Protein AF-A0A0L9TX45-F1 (afdb_monomer)

Radius of gyration: 18.07 Å; Cα contacts (8 Å, |Δi|>4): 76; chains: 1; bounding box: 41×18×49 Å

Mean predicted aligned error: 5.04 Å

Sequence (93 aa):
LWGWKHWISAAVFLWGWIHQYHCHKILGSLRHSTDAEEYVIPHGDWFEIVSSPHYLSEIVANLSFAAVETHKWYSQKFKDYPSNRFAIIPFLL

Solvent-accessible surface area (backbone atoms only — not comparable to full-atom values): 5443 Å² total; per-residue (Å²): 134,91,52,71,62,60,56,47,25,50,51,46,23,51,52,16,47,52,50,25,50,52,43,51,50,50,60,56,56,60,68,74,74,52,70,96,81,70,86,76,86,73,77,60,80,54,41,79,77,38,95,59,35,40,58,53,19,48,49,51,17,52,49,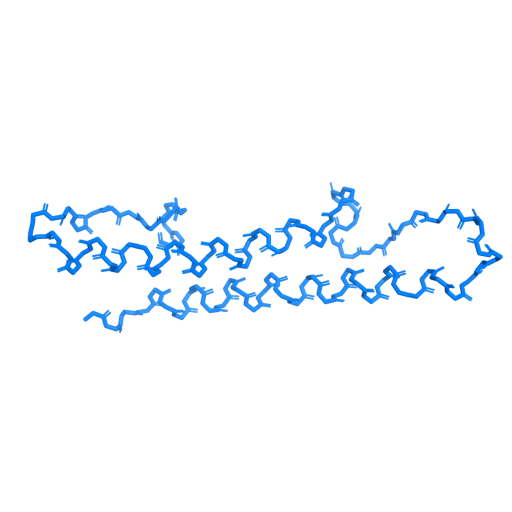36,48,52,26,50,54,50,44,50,48,47,59,71,73,36,95,82,53,71,85,88,63,60,40,72,48,76,99,73,65

pLDDT: mean 90.38, std 10.07, range [49.16, 98.19]

Structure (mmCIF, N/CA/C/O backbone):
data_AF-A0A0L9TX45-F1
#
_entry.id   AF-A0A0L9TX45-F1
#
loop_
_atom_site.group_PDB
_atom_site.id
_atom_site.type_symbol
_atom_site.label_atom_id
_atom_site.label_alt_id
_atom_site.label_comp_id
_atom_site.label_asym_id
_atom_site.label_entity_id
_atom_site.label_seq_id
_atom_site.pdbx_PDB_ins_code
_atom_site.Cartn_x
_atom_site.Cartn_y
_atom_site.Cartn_z
_atom_site.occupancy
_atom_site.B_iso_or_equiv
_atom_site.auth_seq_id
_atom_site.auth_comp_id
_atom_site.auth_asym_id
_atom_site.auth_atom_id
_atom_site.pdbx_PDB_model_num
ATOM 1 N N . LEU A 1 1 ? -6.329 -2.692 23.707 1.00 49.16 1 LEU A N 1
ATOM 2 C CA . LEU A 1 1 ? -6.607 -3.185 22.337 1.00 49.16 1 LEU A CA 1
ATOM 3 C C . LEU A 1 1 ? -5.321 -3.171 21.500 1.00 49.16 1 LEU A C 1
ATOM 5 O O . LEU A 1 1 ? -5.224 -2.433 20.534 1.00 49.16 1 LEU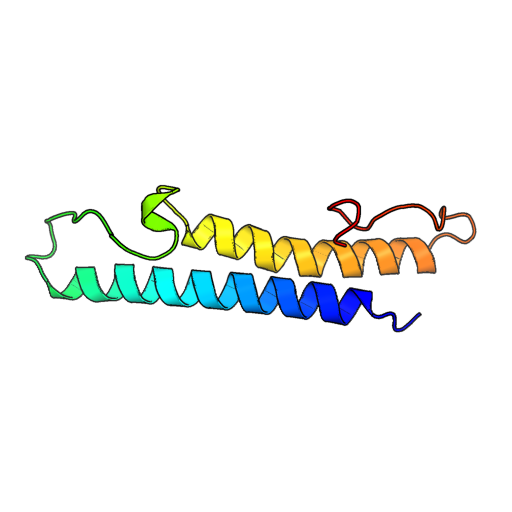 A O 1
ATOM 9 N N . TRP A 1 2 ? -4.318 -3.971 21.871 1.00 52.44 2 TRP A N 1
ATOM 10 C CA . TRP A 1 2 ? -3.213 -4.330 20.970 1.00 52.44 2 TRP A CA 1
ATOM 11 C C . TRP A 1 2 ? -3.682 -5.537 20.152 1.00 52.44 2 TRP A C 1
ATOM 13 O O . TRP A 1 2 ? -3.342 -6.678 20.441 1.00 52.44 2 TRP A O 1
ATOM 23 N N . GLY A 1 3 ? -4.634 -5.303 19.251 1.00 71.88 3 GLY A N 1
ATOM 24 C CA . GLY A 1 3 ? -5.248 -6.379 18.480 1.00 71.88 3 GLY A CA 1
ATOM 25 C C . GLY A 1 3 ? -4.352 -6.862 17.338 1.00 71.88 3 GLY A C 1
ATOM 26 O O . GLY A 1 3 ? -3.506 -6.126 16.838 1.00 71.88 3 GLY A O 1
ATOM 27 N N . TRP A 1 4 ? -4.643 -8.067 16.854 1.00 79.69 4 TRP A N 1
ATOM 28 C CA . TRP A 1 4 ? -4.223 -8.644 15.570 1.00 79.69 4 TRP A CA 1
ATOM 29 C C . TRP A 1 4 ? -4.265 -7.698 14.349 1.00 79.69 4 TRP A C 1
ATOM 31 O O . TRP A 1 4 ? -3.494 -7.886 13.415 1.00 79.69 4 TRP A O 1
ATOM 41 N N . LYS A 1 5 ? -5.083 -6.635 14.368 1.00 85.12 5 LYS A N 1
ATOM 42 C CA . LYS A 1 5 ? -5.187 -5.642 13.281 1.00 85.12 5 LYS A CA 1
ATOM 43 C C . LYS A 1 5 ? -3.868 -4.926 12.952 1.00 85.12 5 LYS A C 1
ATOM 45 O O . LYS A 1 5 ? -3.602 -4.676 11.782 1.00 85.12 5 LYS A O 1
ATOM 50 N N . HIS A 1 6 ? -3.023 -4.629 13.946 1.00 87.69 6 HIS A N 1
ATOM 51 C CA . HIS A 1 6 ? -1.711 -4.016 13.682 1.00 87.69 6 HIS A CA 1
ATOM 52 C C . HIS A 1 6 ? -0.783 -4.969 12.919 1.00 87.69 6 HIS A C 1
ATOM 54 O O . HIS A 1 6 ? -0.032 -4.522 12.060 1.00 87.69 6 HIS A O 1
ATOM 60 N N . TRP A 1 7 ? -0.883 -6.278 13.171 1.00 91.69 7 TRP A N 1
ATOM 61 C CA . TRP A 1 7 ? -0.129 -7.290 12.428 1.00 91.69 7 TRP A CA 1
ATOM 62 C C . TRP A 1 7 ? -0.632 -7.445 10.996 1.00 91.69 7 TRP A C 1
ATOM 64 O O . TRP A 1 7 ? 0.182 -7.566 10.087 1.00 91.69 7 TRP A O 1
ATOM 74 N N . ILE A 1 8 ? -1.949 -7.372 10.777 1.00 91.81 8 ILE A N 1
ATOM 75 C CA . ILE A 1 8 ? -2.517 -7.370 9.421 1.00 91.81 8 ILE A CA 1
ATOM 76 C C . ILE A 1 8 ? -2.054 -6.122 8.657 1.00 91.81 8 ILE A C 1
ATOM 78 O O . ILE A 1 8 ? -1.560 -6.235 7.540 1.00 91.81 8 ILE A O 1
ATOM 82 N N . SER A 1 9 ? -2.136 -4.940 9.276 1.00 92.50 9 SER A N 1
ATOM 83 C CA . SER A 1 9 ? -1.641 -3.690 8.686 1.00 92.50 9 SER A CA 1
ATOM 84 C C . SER A 1 9 ? -0.143 -3.750 8.377 1.00 92.50 9 SER A C 1
ATOM 86 O O . SER A 1 9 ? 0.250 -3.402 7.266 1.00 92.50 9 SER A O 1
ATOM 88 N N . ALA A 1 10 ? 0.677 -4.282 9.291 1.00 94.38 10 ALA A N 1
ATOM 89 C CA . ALA A 1 10 ? 2.108 -4.483 9.070 1.00 94.38 10 ALA A CA 1
ATOM 90 C C . ALA A 1 10 ? 2.389 -5.463 7.919 1.00 94.38 10 ALA A C 1
ATOM 92 O O . ALA A 1 10 ? 3.270 -5.205 7.105 1.00 94.38 10 ALA A O 1
ATOM 93 N N . ALA A 1 11 ? 1.625 -6.553 7.804 1.00 95.50 11 ALA A N 1
ATOM 94 C CA . ALA A 1 11 ? 1.755 -7.494 6.695 1.00 95.50 11 ALA A CA 1
ATOM 95 C C . ALA A 1 11 ? 1.398 -6.843 5.347 1.00 95.50 11 ALA A C 1
ATOM 97 O O . ALA A 1 11 ? 2.160 -6.970 4.391 1.00 95.50 11 ALA A O 1
ATOM 98 N N . VAL A 1 12 ? 0.291 -6.091 5.279 1.00 95.44 12 VAL A N 1
ATOM 99 C CA . VAL A 1 12 ? -0.111 -5.343 4.071 1.00 95.44 12 VAL A CA 1
ATOM 100 C C . VAL A 1 12 ? 0.910 -4.254 3.729 1.00 95.44 12 VAL A C 1
ATOM 102 O O . VAL A 1 12 ? 1.238 -4.068 2.559 1.00 95.44 12 VAL A O 1
ATOM 105 N N . PHE A 1 13 ? 1.450 -3.567 4.739 1.00 95.81 13 PHE A N 1
ATOM 106 C CA . PHE A 1 13 ? 2.502 -2.569 4.565 1.00 95.81 13 PHE A CA 1
ATOM 107 C C . PHE A 1 13 ? 3.762 -3.193 3.962 1.00 95.81 13 PHE A C 1
ATOM 109 O O . PHE A 1 13 ? 4.260 -2.706 2.951 1.00 95.81 13 PHE A O 1
ATOM 116 N N . LEU A 1 14 ? 4.254 -4.292 4.544 1.00 97.12 14 LEU A N 1
ATOM 117 C CA . LEU A 1 14 ? 5.440 -4.996 4.050 1.00 97.12 14 LEU A CA 1
ATOM 118 C C . LEU A 1 14 ? 5.224 -5.534 2.635 1.00 97.12 14 LEU A C 1
ATOM 120 O O . LEU A 1 14 ? 6.118 -5.422 1.803 1.00 97.12 14 LEU A O 1
ATOM 124 N N . TRP A 1 15 ? 4.036 -6.062 2.344 1.00 97.19 15 TRP A N 1
ATOM 125 C CA . TRP A 1 15 ? 3.666 -6.503 1.002 1.00 97.19 15 TRP A CA 1
ATOM 126 C C . TRP A 1 15 ? 3.727 -5.358 -0.017 1.00 97.19 15 TRP A C 1
ATOM 128 O O . TRP A 1 15 ? 4.406 -5.477 -1.037 1.00 97.19 15 TRP A O 1
ATOM 138 N N . GLY A 1 16 ? 3.088 -4.220 0.280 1.00 96.88 16 GLY A N 1
ATOM 139 C CA . GLY A 1 16 ? 3.162 -3.025 -0.565 1.00 96.88 16 GLY A CA 1
ATOM 140 C C . GLY A 1 16 ? 4.600 -2.526 -0.728 1.00 96.88 16 GLY A C 1
ATOM 141 O O . GLY A 1 16 ? 5.039 -2.259 -1.841 1.00 96.88 16 GLY A O 1
ATOM 142 N N . TRP A 1 17 ? 5.379 -2.488 0.351 1.00 97.38 17 TRP A N 1
ATOM 143 C CA . TRP A 1 17 ? 6.781 -2.073 0.310 1.00 97.38 17 TRP A CA 1
ATOM 144 C C . TRP A 1 17 ? 7.654 -2.990 -0.563 1.00 97.38 17 TRP A C 1
ATOM 146 O O . TRP A 1 17 ? 8.481 -2.495 -1.328 1.00 97.38 17 TRP A O 1
ATOM 156 N N . ILE A 1 18 ? 7.445 -4.312 -0.515 1.00 98.19 18 ILE A N 1
ATOM 157 C CA . ILE A 1 18 ? 8.156 -5.281 -1.369 1.00 98.19 18 ILE A CA 1
ATOM 158 C C . ILE A 1 18 ? 7.871 -5.012 -2.851 1.00 98.19 18 ILE A C 1
ATOM 160 O O . ILE A 1 18 ? 8.811 -4.920 -3.643 1.00 98.19 18 ILE A O 1
ATOM 164 N N . HIS A 1 19 ? 6.603 -4.832 -3.227 1.00 98.06 19 HIS A N 1
ATOM 165 C CA . HIS A 1 19 ? 6.235 -4.500 -4.608 1.00 98.06 19 HIS A CA 1
ATOM 166 C C . HIS A 1 19 ? 6.802 -3.146 -5.043 1.00 98.06 19 HIS A C 1
ATOM 168 O O . HIS A 1 19 ? 7.360 -3.019 -6.132 1.00 98.06 19 HIS A O 1
ATOM 174 N N . GLN A 1 20 ? 6.753 -2.140 -4.167 1.00 98.00 20 GLN A N 1
ATOM 175 C CA . GLN A 1 20 ? 7.349 -0.835 -4.445 1.00 98.00 20 GLN A CA 1
ATOM 176 C C . GLN A 1 20 ? 8.862 -0.957 -4.697 1.00 98.00 20 GLN A C 1
ATOM 178 O O . GLN A 1 20 ? 9.386 -0.374 -5.650 1.00 98.00 20 GLN A O 1
ATOM 183 N N . TYR A 1 21 ? 9.564 -1.746 -3.880 1.00 97.69 21 TYR A N 1
ATOM 184 C CA . TYR A 1 21 ? 10.991 -2.014 -4.039 1.00 97.69 21 TYR A CA 1
ATOM 185 C C . TYR A 1 21 ? 11.300 -2.728 -5.362 1.00 97.69 21 TYR A C 1
ATOM 187 O O . TYR A 1 21 ? 12.197 -2.298 -6.092 1.00 97.69 21 TYR A O 1
ATOM 195 N N . HIS A 1 22 ? 10.549 -3.776 -5.710 1.00 97.56 22 HIS A N 1
ATOM 196 C CA . HIS A 1 22 ? 10.705 -4.475 -6.987 1.00 97.56 22 HIS A CA 1
ATOM 197 C C . HIS A 1 22 ? 10.476 -3.545 -8.178 1.00 97.56 22 HIS A C 1
ATOM 199 O O . HIS A 1 22 ? 11.290 -3.529 -9.103 1.00 97.56 22 HIS A O 1
ATOM 205 N N . CYS A 1 23 ? 9.442 -2.706 -8.122 1.00 97.25 23 CYS A N 1
ATOM 206 C CA . CYS A 1 23 ? 9.154 -1.752 -9.182 1.00 97.25 23 CYS A CA 1
ATOM 207 C C . CYS A 1 23 ? 10.298 -0.747 -9.378 1.00 97.25 23 CYS A C 1
ATOM 209 O O . CYS A 1 23 ? 10.725 -0.505 -10.507 1.00 97.25 23 CYS A O 1
ATOM 211 N N . HIS A 1 24 ? 10.852 -0.199 -8.292 1.0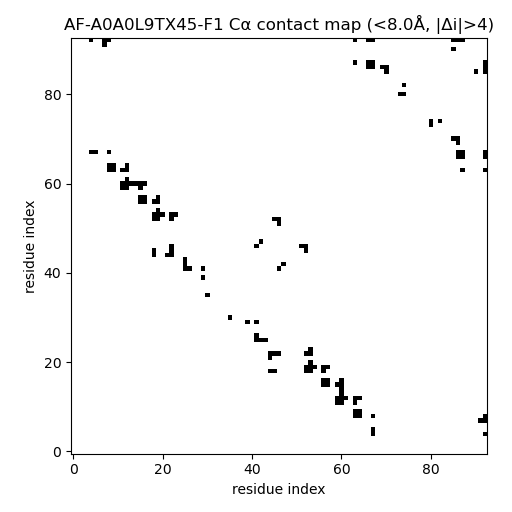0 96.44 24 HIS A N 1
ATOM 212 C CA . HIS A 1 24 ? 12.009 0.696 -8.374 1.00 96.44 24 HIS A CA 1
ATOM 213 C C . HIS A 1 24 ? 13.274 -0.008 -8.861 1.00 96.44 24 HIS A C 1
ATOM 215 O O . HIS A 1 24 ? 14.070 0.604 -9.572 1.00 96.44 24 HIS A O 1
ATOM 221 N N . LYS A 1 25 ? 13.460 -1.288 -8.530 1.00 96.31 25 LYS A N 1
ATOM 222 C CA . LYS A 1 25 ? 14.572 -2.083 -9.056 1.00 96.31 25 LYS A CA 1
ATOM 223 C C . LYS A 1 25 ? 14.449 -2.289 -10.571 1.00 96.31 25 LYS A C 1
ATOM 225 O O . LYS A 1 25 ? 15.447 -2.123 -11.269 1.00 96.31 25 LYS A O 1
ATOM 230 N N . ILE A 1 26 ? 13.246 -2.581 -11.076 1.00 95.12 26 ILE A N 1
ATOM 231 C CA . ILE A 1 26 ? 12.962 -2.692 -12.518 1.00 95.12 26 ILE A CA 1
ATOM 232 C C . ILE A 1 26 ? 13.249 -1.353 -13.206 1.00 95.12 26 ILE A C 1
ATOM 234 O O . ILE A 1 26 ? 14.104 -1.292 -14.088 1.00 95.12 26 ILE A O 1
ATOM 238 N N . LEU A 1 27 ? 12.635 -0.261 -12.741 1.00 93.75 27 LEU A N 1
ATOM 239 C CA . LEU A 1 27 ? 12.862 1.079 -13.299 1.00 93.75 27 LEU A CA 1
ATOM 240 C C . LEU A 1 27 ? 14.339 1.499 -13.233 1.00 93.75 27 LEU A C 1
ATOM 242 O O . LEU A 1 27 ? 14.847 2.128 -14.157 1.00 93.75 27 LEU A O 1
ATOM 246 N N . GLY A 1 28 ? 15.040 1.135 -12.157 1.00 92.50 28 GLY A N 1
ATOM 247 C CA . GLY A 1 28 ? 16.470 1.376 -11.995 1.00 92.50 28 GLY A CA 1
ATOM 248 C C . GLY A 1 28 ? 17.320 0.604 -13.004 1.00 92.50 28 GLY A C 1
ATOM 249 O O . GLY A 1 28 ? 18.254 1.174 -13.560 1.00 92.50 28 GLY A O 1
ATOM 250 N N . SER A 1 29 ? 16.980 -0.656 -13.294 1.00 91.44 29 SER A N 1
ATOM 251 C CA . SER A 1 29 ? 17.705 -1.454 -14.294 1.00 91.44 29 SER A CA 1
ATOM 252 C C . SER A 1 29 ? 17.568 -0.917 -15.720 1.00 91.44 29 SER A C 1
ATOM 254 O O . SER A 1 29 ? 18.524 -1.003 -16.485 1.00 91.44 29 SER A O 1
ATOM 256 N N . LEU A 1 30 ? 16.435 -0.287 -16.052 1.00 89.44 30 LEU A N 1
ATOM 257 C CA . LEU A 1 30 ? 16.194 0.307 -17.374 1.00 89.44 30 LEU A CA 1
ATOM 258 C C . LEU A 1 30 ? 17.028 1.570 -17.624 1.00 89.44 30 LEU A C 1
ATOM 260 O O . LEU A 1 30 ? 17.267 1.937 -18.768 1.00 89.44 30 LEU A O 1
ATOM 264 N N . ARG A 1 31 ? 17.520 2.231 -16.567 1.00 83.94 31 ARG A N 1
ATOM 265 C CA . ARG A 1 31 ? 18.385 3.418 -16.702 1.00 83.94 31 ARG A CA 1
ATOM 266 C C . ARG A 1 31 ? 19.792 3.093 -17.198 1.00 83.94 31 ARG A C 1
ATOM 268 O O . ARG A 1 31 ? 20.516 4.004 -17.580 1.00 83.94 31 ARG A O 1
ATOM 275 N N . HIS A 1 32 ? 20.201 1.827 -17.145 1.00 71.25 32 HIS A N 1
ATOM 276 C CA . HIS A 1 32 ? 21.540 1.399 -17.547 1.00 71.25 32 HIS A CA 1
ATOM 277 C C . HIS A 1 32 ? 21.591 0.779 -18.950 1.00 71.25 32 HIS A C 1
ATOM 279 O O . HIS A 1 32 ? 22.685 0.489 -19.425 1.00 71.25 32 HIS A O 1
ATOM 285 N N . SER A 1 33 ? 20.444 0.558 -19.603 1.00 65.88 33 SER A N 1
ATOM 286 C CA . SER A 1 33 ? 20.351 -0.252 -20.826 1.00 65.88 33 SER A CA 1
ATOM 287 C C . SER A 1 33 ? 20.294 0.526 -22.145 1.00 65.88 33 SER A C 1
ATOM 289 O O . SER A 1 33 ? 20.298 -0.111 -23.193 1.00 65.88 33 SER A O 1
ATOM 291 N N . THR A 1 34 ? 20.262 1.859 -22.132 1.00 61.16 34 THR A N 1
ATOM 292 C CA . THR A 1 34 ? 20.011 2.663 -23.341 1.00 61.16 34 THR A CA 1
ATOM 293 C C . THR A 1 34 ? 20.701 4.024 -23.260 1.00 61.16 34 THR A C 1
ATOM 295 O O . THR A 1 34 ? 20.933 4.532 -22.159 1.00 61.16 34 THR A O 1
ATOM 298 N N . ASP A 1 35 ? 21.027 4.622 -24.414 1.00 67.56 35 ASP A N 1
ATOM 299 C CA . ASP A 1 35 ? 21.335 6.055 -24.490 1.00 67.56 35 ASP A CA 1
ATOM 300 C C . ASP A 1 35 ? 20.232 6.816 -23.740 1.00 67.56 35 ASP A C 1
ATOM 302 O O . ASP A 1 35 ? 19.053 6.490 -23.880 1.00 67.56 35 ASP A O 1
ATOM 306 N N . ALA A 1 36 ? 20.611 7.784 -22.902 1.00 63.41 36 ALA A N 1
ATOM 307 C CA . ALA A 1 36 ? 19.781 8.370 -21.838 1.00 63.41 36 ALA A CA 1
ATOM 308 C C . ALA A 1 36 ? 18.440 9.009 -22.280 1.00 63.41 36 ALA A C 1
ATOM 310 O O . ALA A 1 36 ? 17.706 9.529 -21.439 1.00 63.41 36 ALA A O 1
ATOM 311 N N . GLU A 1 37 ? 18.120 8.980 -23.572 1.00 68.56 37 GLU A N 1
ATOM 312 C CA . GLU A 1 37 ? 16.927 9.557 -24.186 1.00 68.56 37 GLU A CA 1
ATOM 313 C C . GLU A 1 37 ? 15.854 8.520 -24.567 1.00 68.56 37 GLU A C 1
ATOM 315 O O . GLU A 1 37 ? 14.698 8.899 -24.759 1.00 68.56 37 GLU A O 1
ATOM 320 N N . GLU A 1 38 ? 16.173 7.221 -24.646 1.00 80.19 38 GLU A N 1
ATOM 321 C CA . GLU A 1 38 ? 15.189 6.215 -25.069 1.00 80.19 38 GLU A CA 1
ATOM 322 C C . GLU A 1 38 ? 14.328 5.720 -23.896 1.00 80.19 38 GLU A C 1
ATOM 324 O O . GLU A 1 38 ? 14.807 5.099 -22.943 1.00 80.19 38 GLU A O 1
ATOM 329 N N . TYR A 1 39 ? 13.020 5.983 -23.974 1.00 82.06 39 TYR A N 1
ATOM 330 C CA . TYR A 1 39 ? 12.056 5.533 -22.974 1.00 82.06 39 TYR A CA 1
ATOM 331 C C . TYR A 1 39 ? 11.651 4.077 -23.229 1.00 82.06 39 TYR A C 1
ATOM 333 O O . TYR A 1 39 ? 11.068 3.758 -24.265 1.00 82.06 39 TYR A O 1
ATOM 341 N N . VAL A 1 40 ? 11.920 3.200 -22.261 1.00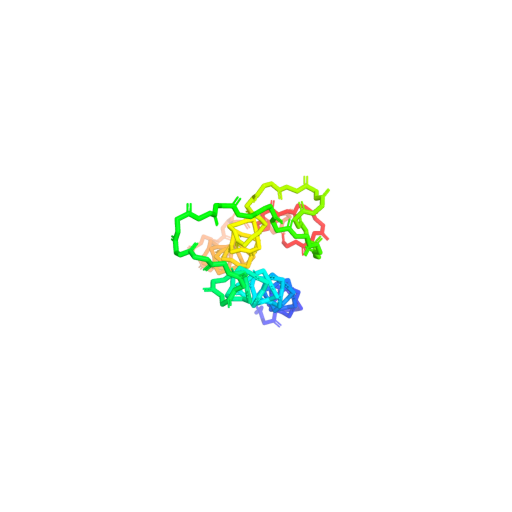 89.75 40 VAL A N 1
ATOM 342 C CA . VAL A 1 40 ? 11.638 1.760 -22.356 1.00 89.75 40 VAL A CA 1
ATOM 343 C C . VAL A 1 40 ? 10.425 1.397 -21.501 1.00 89.75 40 VAL A C 1
ATOM 345 O O . VAL A 1 40 ? 10.285 1.868 -20.370 1.00 89.75 40 VAL A O 1
ATOM 348 N N . ILE A 1 41 ? 9.551 0.538 -22.029 1.00 92.44 41 ILE A N 1
ATOM 349 C CA . ILE A 1 41 ? 8.389 0.024 -21.296 1.00 92.44 41 ILE A CA 1
ATOM 350 C C . ILE A 1 41 ? 8.868 -0.994 -20.240 1.00 92.44 41 ILE A C 1
ATOM 352 O O . ILE A 1 41 ? 9.530 -1.970 -20.599 1.00 92.44 41 ILE A O 1
ATOM 356 N N . PRO A 1 42 ? 8.564 -0.790 -18.943 1.00 94.44 42 PRO A N 1
ATOM 357 C CA . PRO A 1 42 ? 8.925 -1.733 -17.892 1.00 94.44 42 PRO A CA 1
ATOM 358 C C . PRO A 1 42 ? 8.047 -2.986 -17.930 1.00 94.44 42 PRO A C 1
ATOM 360 O O . PRO A 1 42 ? 6.837 -2.898 -18.113 1.00 94.44 42 PRO A O 1
ATOM 363 N N . HIS A 1 43 ? 8.669 -4.136 -17.676 1.00 94.88 43 HIS A N 1
ATOM 364 C CA . HIS A 1 43 ? 8.009 -5.438 -17.605 1.00 94.88 43 HIS A CA 1
ATOM 365 C C . HIS A 1 43 ? 8.310 -6.142 -16.280 1.00 94.88 43 HIS A C 1
ATOM 367 O O . HIS A 1 43 ? 9.396 -5.988 -15.710 1.00 94.88 43 HIS A O 1
ATOM 373 N N . GLY A 1 44 ? 7.354 -6.946 -15.815 1.00 94.50 44 GLY A N 1
ATOM 374 C CA . GLY A 1 44 ? 7.422 -7.687 -14.555 1.00 94.50 44 GLY A CA 1
ATOM 375 C C . GLY A 1 44 ? 6.749 -6.997 -13.364 1.00 94.50 44 GLY A C 1
ATOM 376 O O . GLY A 1 44 ? 6.455 -5.804 -13.371 1.00 94.50 44 GLY A O 1
ATOM 377 N N . ASP A 1 45 ? 6.499 -7.777 -12.311 1.00 96.44 45 ASP A N 1
ATOM 378 C CA . ASP A 1 45 ? 5.665 -7.368 -11.173 1.00 96.44 45 ASP A CA 1
ATOM 379 C C . ASP A 1 45 ? 4.296 -6.81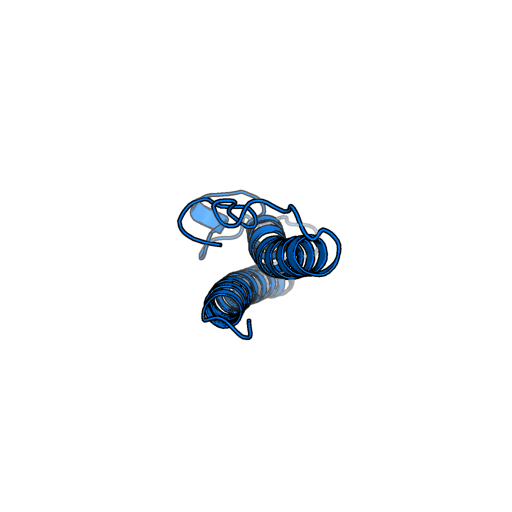2 -11.643 1.00 96.44 45 ASP A C 1
ATOM 381 O O . ASP A 1 45 ? 3.732 -7.274 -12.636 1.00 96.44 45 ASP A O 1
ATOM 385 N N . TRP A 1 46 ? 3.736 -5.821 -10.952 1.00 97.31 46 TRP A N 1
ATOM 386 C CA . TRP A 1 46 ? 2.469 -5.186 -11.312 1.00 97.31 46 TRP A CA 1
ATOM 387 C C . TRP A 1 46 ? 2.541 -4.249 -12.531 1.00 97.31 46 TRP A C 1
ATOM 389 O O . TRP A 1 46 ? 1.509 -3.678 -12.888 1.00 97.31 46 TRP A O 1
ATOM 399 N N . PHE A 1 47 ? 3.691 -4.100 -13.205 1.00 97.38 47 PHE A N 1
ATOM 400 C CA . PHE A 1 47 ? 3.756 -3.338 -14.465 1.00 97.38 47 PHE A CA 1
ATOM 401 C C . PHE A 1 47 ? 2.939 -3.990 -15.586 1.00 97.38 47 PHE A C 1
ATOM 403 O O . PHE A 1 47 ? 2.453 -3.295 -16.471 1.00 97.38 47 PHE A O 1
ATOM 410 N N . GLU A 1 48 ? 2.700 -5.302 -15.503 1.00 97.00 48 GLU A N 1
ATOM 411 C CA . GLU A 1 48 ? 1.832 -6.026 -16.445 1.00 97.00 48 GLU A CA 1
ATOM 412 C C . GLU A 1 48 ? 0.335 -5.715 -16.249 1.00 97.00 48 GLU A C 1
ATOM 414 O O . GLU A 1 48 ? -0.502 -6.131 -17.047 1.00 97.00 48 GLU A O 1
ATOM 419 N N 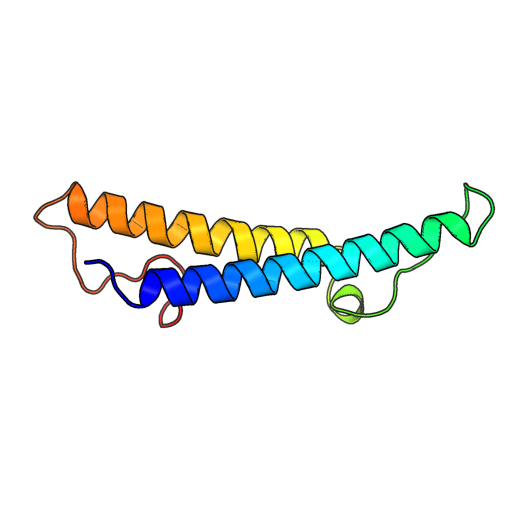. ILE A 1 49 ? -0.023 -5.015 -15.165 1.00 97.19 49 ILE A N 1
ATOM 420 C CA . ILE A 1 49 ? -1.415 -4.768 -14.761 1.00 97.19 49 ILE A CA 1
ATOM 421 C C . ILE A 1 49 ? -1.731 -3.269 -14.758 1.00 97.19 49 ILE A C 1
ATOM 423 O O . ILE A 1 49 ? -2.812 -2.862 -15.182 1.00 97.19 49 ILE A O 1
ATOM 427 N N . VAL A 1 50 ? -0.811 -2.436 -14.266 1.00 97.06 50 VAL A N 1
ATOM 428 C CA . VAL A 1 50 ? -0.986 -0.981 -14.152 1.00 97.06 50 VAL A CA 1
ATOM 429 C C . VAL A 1 50 ? 0.271 -0.248 -14.616 1.00 97.06 50 VAL A C 1
ATOM 431 O O . VAL A 1 50 ? 1.377 -0.747 -14.458 1.00 97.06 50 VAL A O 1
ATOM 434 N N . SER A 1 51 ? 0.124 0.971 -15.141 1.00 95.19 51 SER A N 1
ATOM 435 C CA . SER A 1 51 ? 1.258 1.738 -15.688 1.00 95.19 51 SER A CA 1
ATOM 436 C C . SER A 1 51 ? 2.274 2.183 -14.627 1.00 95.19 51 SER A C 1
ATOM 438 O O . SER A 1 51 ? 3.472 2.219 -14.894 1.00 95.19 51 SER A O 1
ATOM 440 N N . SER A 1 52 ? 1.804 2.505 -13.415 1.00 95.75 52 SER A N 1
ATOM 441 C CA . SER A 1 52 ? 2.639 3.004 -12.308 1.00 95.75 52 SER A CA 1
ATOM 442 C C . SER A 1 52 ? 2.408 2.199 -11.024 1.00 95.75 52 SER A C 1
ATOM 444 O O . SER A 1 52 ? 1.861 2.715 -10.046 1.00 95.75 52 SER A O 1
ATOM 446 N N . PRO A 1 53 ? 2.811 0.919 -10.999 1.00 97.31 53 PRO A N 1
ATOM 447 C CA . PRO A 1 53 ? 2.571 0.021 -9.877 1.00 97.31 53 PRO A CA 1
ATOM 448 C C . PRO A 1 53 ? 3.247 0.470 -8.587 1.00 97.31 53 PRO A C 1
ATOM 450 O O . PRO A 1 53 ? 2.663 0.310 -7.528 1.00 97.31 53 PRO A O 1
ATOM 453 N N . HIS A 1 54 ? 4.416 1.109 -8.657 1.00 96.94 54 HIS A N 1
ATOM 454 C CA . HIS A 1 54 ? 5.107 1.654 -7.486 1.00 96.94 54 HIS A CA 1
ATOM 455 C C . HIS A 1 54 ? 4.251 2.672 -6.710 1.00 96.94 54 HIS A C 1
ATOM 457 O O . HIS A 1 54 ? 4.268 2.648 -5.481 1.00 96.94 54 HIS A O 1
ATOM 463 N N . TYR A 1 55 ? 3.459 3.509 -7.394 1.00 97.56 55 TYR A N 1
ATOM 464 C CA . TYR A 1 55 ? 2.506 4.411 -6.734 1.00 97.56 55 TYR A CA 1
ATOM 465 C C . TYR A 1 55 ? 1.336 3.650 -6.118 1.00 97.56 55 TYR A C 1
ATOM 467 O O . TYR A 1 55 ? 0.919 3.956 -5.004 1.00 97.56 55 TYR A O 1
ATOM 475 N N . LEU A 1 56 ? 0.817 2.632 -6.808 1.00 97.25 56 LEU A N 1
ATOM 476 C CA . LEU A 1 56 ? -0.237 1.783 -6.254 1.00 97.25 56 LEU A 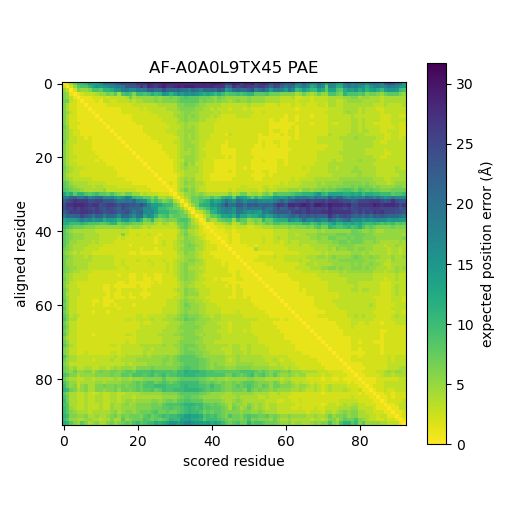CA 1
ATOM 477 C C . LEU A 1 56 ? 0.243 1.068 -4.981 1.00 97.25 56 LEU A C 1
ATOM 479 O O . LEU A 1 56 ? -0.448 1.085 -3.964 1.00 97.25 56 LEU A O 1
ATOM 483 N N . SER A 1 57 ? 1.440 0.487 -5.018 1.00 96.69 57 SER A N 1
ATOM 484 C CA . SER A 1 57 ? 2.088 -0.165 -3.881 1.00 96.69 57 SER A CA 1
ATOM 485 C C . SER A 1 57 ? 2.296 0.794 -2.706 1.00 96.69 57 SER A C 1
ATOM 487 O O . SER A 1 57 ? 2.021 0.433 -1.561 1.00 96.69 57 SER A O 1
ATOM 489 N N . GLU A 1 58 ? 2.714 2.031 -2.986 1.00 97.12 58 GLU A N 1
ATOM 490 C CA . GLU A 1 58 ? 2.867 3.086 -1.983 1.00 97.12 58 GLU A CA 1
ATOM 491 C C . GLU A 1 58 ? 1.535 3.474 -1.333 1.00 97.12 58 GLU A C 1
ATOM 493 O O . GLU A 1 58 ? 1.457 3.609 -0.110 1.00 97.12 58 GLU A O 1
ATOM 498 N N . ILE A 1 59 ? 0.471 3.613 -2.130 1.00 96.88 59 ILE A N 1
ATOM 499 C CA . ILE A 1 59 ? -0.878 3.886 -1.624 1.00 96.88 59 ILE A CA 1
ATOM 500 C C . ILE A 1 59 ? -1.332 2.742 -0.717 1.00 96.88 59 ILE A C 1
ATOM 502 O O . ILE A 1 59 ? -1.777 3.003 0.397 1.00 96.88 59 ILE A O 1
ATOM 506 N N . VAL A 1 60 ? -1.184 1.485 -1.149 1.00 95.75 60 VAL A N 1
ATOM 507 C CA . VAL A 1 60 ? -1.573 0.307 -0.355 1.00 95.75 60 VAL A CA 1
ATOM 508 C C . VAL A 1 60 ? -0.849 0.284 0.993 1.00 95.75 60 VAL A C 1
ATOM 510 O O . VAL A 1 60 ? -1.497 0.093 2.025 1.00 95.75 60 VAL A O 1
ATOM 513 N N . ALA A 1 61 ? 0.466 0.516 0.998 1.00 95.38 61 ALA A N 1
ATOM 514 C CA . ALA A 1 61 ? 1.262 0.502 2.220 1.00 95.38 61 ALA A CA 1
ATOM 515 C C . ALA A 1 61 ? 0.900 1.662 3.162 1.00 95.38 61 ALA A C 1
ATOM 517 O O . ALA A 1 61 ? 0.596 1.449 4.335 1.00 95.38 61 ALA A O 1
ATOM 518 N N . ASN A 1 62 ? 0.874 2.898 2.664 1.00 95.31 62 ASN A N 1
ATOM 519 C CA . ASN A 1 62 ? 0.594 4.059 3.512 1.00 95.31 62 ASN A CA 1
ATOM 520 C C . ASN A 1 62 ? -0.839 4.047 4.051 1.00 95.31 62 ASN A C 1
ATOM 522 O O . ASN A 1 62 ? -1.076 4.371 5.219 1.00 95.31 62 ASN A O 1
ATOM 526 N N . LEU A 1 63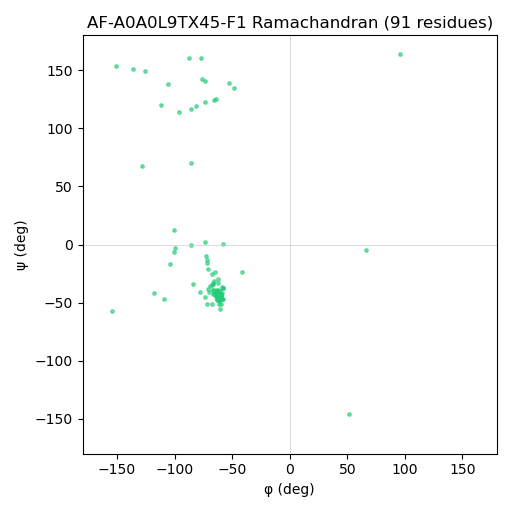 ? -1.800 3.642 3.220 1.00 95.44 63 LEU A N 1
ATOM 527 C CA . LEU A 1 63 ? -3.205 3.611 3.595 1.00 95.44 63 LEU A CA 1
ATOM 528 C C . LEU A 1 63 ? -3.493 2.527 4.637 1.00 95.44 63 LEU A C 1
ATOM 530 O O . LEU A 1 63 ? -4.296 2.767 5.541 1.00 95.44 63 LEU A O 1
ATOM 534 N N . SER A 1 64 ? -2.819 1.370 4.571 1.00 93.50 64 SER A N 1
ATOM 535 C CA . SER A 1 64 ? -2.992 0.312 5.572 1.00 93.50 64 SER A CA 1
ATOM 536 C C . SER A 1 64 ? -2.556 0.765 6.966 1.00 93.50 64 SER A C 1
ATOM 538 O O . SER A 1 64 ? -3.242 0.483 7.954 1.00 93.50 64 SER A O 1
ATOM 540 N N . PHE A 1 65 ? -1.438 1.486 7.053 1.00 91.75 65 PHE A N 1
ATOM 541 C CA . PHE A 1 65 ? -0.914 2.010 8.309 1.00 91.75 65 PHE A CA 1
ATOM 542 C C . PHE A 1 65 ? -1.780 3.161 8.837 1.00 91.75 65 PHE A C 1
ATOM 544 O O . PHE A 1 65 ? -2.261 3.115 9.974 1.00 91.75 65 PHE A O 1
ATOM 551 N N . ALA A 1 66 ? -2.052 4.159 7.990 1.00 95.00 66 ALA A N 1
ATOM 552 C CA . ALA A 1 66 ? -2.822 5.341 8.368 1.00 95.00 66 ALA A CA 1
ATOM 553 C C . ALA A 1 66 ? -4.249 4.992 8.822 1.00 95.00 66 ALA A C 1
ATOM 555 O O . ALA A 1 66 ? -4.741 5.559 9.804 1.00 95.00 66 ALA A O 1
ATOM 556 N N . ALA A 1 67 ? -4.910 4.043 8.153 1.00 94.50 67 ALA A N 1
ATOM 557 C CA . ALA A 1 67 ? -6.264 3.628 8.505 1.00 94.50 67 ALA A CA 1
ATOM 558 C C . ALA A 1 67 ? -6.340 3.011 9.906 1.00 94.50 67 ALA A C 1
ATOM 560 O O . ALA A 1 67 ? -7.216 3.377 10.694 1.00 94.50 67 ALA A O 1
ATOM 561 N N . VAL A 1 68 ? -5.415 2.106 10.244 1.00 93.31 68 VAL A N 1
ATOM 562 C CA . VAL A 1 68 ? -5.422 1.437 11.551 1.00 93.31 68 VAL A CA 1
ATOM 563 C C . VAL A 1 68 ? -5.126 2.418 12.684 1.00 93.31 68 VAL A C 1
ATOM 565 O O . VAL A 1 68 ? -5.834 2.394 13.696 1.00 93.31 68 VAL A O 1
ATOM 568 N N . GLU A 1 69 ? -4.158 3.322 12.518 1.00 93.19 69 GLU A N 1
ATOM 569 C CA . GLU A 1 69 ? -3.882 4.343 13.537 1.00 93.19 69 GLU A CA 1
ATOM 570 C C . GLU A 1 69 ? -5.042 5.337 13.688 1.00 93.19 69 GLU A C 1
ATOM 572 O O . GLU A 1 69 ? -5.427 5.666 14.813 1.00 93.19 69 GLU A O 1
ATOM 577 N N . THR A 1 70 ? -5.675 5.743 12.585 1.00 94.50 70 THR A N 1
ATOM 578 C CA . THR A 1 70 ? -6.852 6.626 12.625 1.00 94.50 70 THR A CA 1
ATOM 579 C C . THR A 1 70 ? -8.019 5.957 13.350 1.00 94.50 70 THR A C 1
ATOM 581 O O . THR A 1 70 ? -8.620 6.538 14.255 1.00 94.50 70 THR A O 1
ATOM 584 N N . HIS A 1 71 ? -8.322 4.703 13.017 1.00 93.94 71 HIS A N 1
ATOM 585 C CA . HIS A 1 71 ? -9.401 3.945 13.649 1.00 93.94 71 HIS A CA 1
ATOM 586 C C . HIS A 1 71 ? -9.164 3.734 15.155 1.00 93.94 71 HIS A C 1
ATOM 588 O O . HIS A 1 71 ? -10.085 3.861 15.972 1.00 93.94 71 HIS A O 1
ATOM 594 N N . LYS A 1 72 ? -7.910 3.471 15.540 1.00 92.00 72 LYS A N 1
ATOM 595 C CA . LYS A 1 72 ? -7.481 3.394 16.941 1.00 92.00 72 LYS A CA 1
ATOM 596 C C . LYS A 1 72 ? -7.663 4.728 17.658 1.00 92.00 72 LYS A C 1
ATOM 598 O O . LYS A 1 72 ? -8.206 4.737 18.762 1.00 92.00 72 LYS A O 1
ATOM 603 N N . TRP A 1 73 ? -7.265 5.837 17.037 1.00 94.69 73 TRP A N 1
ATOM 604 C CA . TRP A 1 73 ? -7.458 7.172 17.602 1.00 94.69 73 TRP A CA 1
ATOM 605 C C . TRP A 1 73 ? -8.940 7.469 17.853 1.00 94.69 73 TRP A C 1
ATOM 607 O O . TRP A 1 73 ? -9.297 7.875 18.958 1.00 94.69 73 TRP A O 1
ATOM 617 N N . TYR A 1 74 ? -9.821 7.182 16.887 1.00 95.00 74 TYR A N 1
ATOM 618 C CA . TYR A 1 74 ? -11.269 7.360 17.054 1.00 95.00 74 TYR A CA 1
ATOM 619 C C . TYR A 1 74 ? -11.822 6.542 18.225 1.00 95.00 74 TYR A C 1
ATOM 621 O O . TYR A 1 74 ? -12.530 7.086 19.073 1.00 95.00 74 TYR A O 1
ATOM 629 N N . SER A 1 75 ? -11.443 5.265 18.308 1.00 92.25 75 SER A N 1
ATOM 630 C CA . SER A 1 75 ? -11.877 4.360 19.382 1.00 92.25 75 SER A CA 1
ATOM 631 C C . SER A 1 75 ? -11.412 4.816 20.772 1.00 92.25 75 SER A C 1
ATOM 633 O O . SER A 1 75 ? -12.063 4.525 21.770 1.00 92.25 75 SER A O 1
ATOM 635 N N . GLN A 1 76 ? -10.273 5.510 20.856 1.00 92.44 76 GLN A N 1
ATOM 636 C CA . GLN A 1 76 ? -9.747 6.058 22.111 1.00 92.44 76 GLN A CA 1
ATOM 637 C C . GLN A 1 76 ? -10.358 7.419 22.458 1.00 92.44 76 GLN A C 1
ATOM 639 O O . GLN A 1 76 ? -10.535 7.737 23.635 1.00 92.44 76 GLN A O 1
ATOM 644 N N . LYS A 1 77 ? -10.656 8.238 21.445 1.00 96.19 77 LYS A N 1
ATOM 645 C CA . LYS A 1 77 ? -11.135 9.611 21.614 1.00 96.19 77 LYS A CA 1
ATOM 646 C C . LYS A 1 77 ? -12.613 9.677 21.987 1.00 96.19 77 LYS A C 1
ATOM 648 O O . LYS A 1 77 ? -12.983 10.510 22.816 1.00 96.19 77 LYS A O 1
ATOM 653 N N . PHE A 1 78 ? -13.443 8.837 21.374 1.00 96.25 78 PHE A N 1
ATOM 654 C CA . PHE A 1 78 ? -14.898 8.884 21.514 1.00 96.25 78 PHE A CA 1
ATOM 655 C C . PHE A 1 78 ? -15.400 7.653 22.270 1.00 96.25 78 PHE A C 1
ATOM 657 O O . PHE A 1 78 ? -15.212 6.522 21.828 1.00 96.25 78 PHE A O 1
ATOM 664 N N . LYS A 1 79 ? -16.052 7.872 23.420 1.00 92.25 79 LYS A N 1
ATOM 665 C CA . LYS A 1 79 ? -16.580 6.787 24.271 1.00 92.25 79 LYS A CA 1
ATOM 666 C C . LYS A 1 79 ? -17.734 6.021 23.612 1.00 92.25 79 LYS A C 1
ATOM 668 O O . LYS A 1 79 ? -17.968 4.870 23.955 1.00 92.25 79 LYS A O 1
ATOM 673 N N . ASP A 1 80 ? -18.441 6.667 22.693 1.00 95.00 80 ASP A N 1
ATOM 674 C CA . ASP A 1 80 ? -19.598 6.177 21.944 1.00 95.00 80 ASP A CA 1
ATOM 675 C C . ASP A 1 80 ? -19.243 5.727 20.514 1.00 95.00 80 ASP A C 1
ATOM 677 O O . ASP A 1 80 ? -20.132 5.501 19.691 1.00 95.00 80 ASP A O 1
ATOM 681 N N . TYR A 1 81 ? -17.950 5.577 20.193 1.00 93.81 81 TYR A N 1
ATOM 682 C CA . TYR A 1 81 ? -17.529 5.117 18.872 1.00 93.81 81 TYR A CA 1
ATOM 683 C C . TYR A 1 81 ? -18.014 3.679 18.598 1.00 93.81 81 TYR A C 1
ATOM 685 O O . TYR A 1 81 ? -17.693 2.772 19.372 1.00 93.81 81 TYR A O 1
ATOM 693 N N . PRO A 1 82 ? -18.744 3.420 17.494 1.00 93.31 82 PRO A N 1
ATOM 694 C CA . PRO A 1 82 ? -19.272 2.086 17.217 1.00 93.31 82 PRO A CA 1
ATOM 695 C C . PRO A 1 82 ? -18.163 1.058 16.948 1.00 93.31 82 PRO A C 1
ATOM 697 O O . PRO A 1 82 ? -17.358 1.218 16.029 1.00 93.31 82 PRO A O 1
ATOM 700 N N . SER A 1 83 ? -18.159 -0.039 17.709 1.00 86.88 83 SER A N 1
ATOM 701 C CA . SER A 1 83 ? -17.142 -1.102 17.626 1.00 86.88 83 SER A CA 1
ATOM 702 C C . SER A 1 83 ? -17.233 -1.976 16.369 1.00 86.88 83 SER A C 1
ATOM 704 O O . SER A 1 83 ? -16.297 -2.712 16.066 1.00 86.88 83 SER A O 1
ATOM 706 N N . ASN A 1 84 ? -18.339 -1.893 15.625 1.00 89.62 84 ASN A N 1
ATOM 707 C CA . ASN A 1 84 ? -18.574 -2.640 14.388 1.00 89.62 84 ASN A CA 1
ATOM 708 C C . ASN A 1 84 ? -17.996 -1.963 13.131 1.00 89.62 84 ASN A C 1
ATOM 710 O O . ASN A 1 84 ? -18.158 -2.493 12.032 1.00 89.62 84 ASN A O 1
ATOM 714 N N . ARG A 1 85 ? -17.357 -0.792 13.259 1.00 9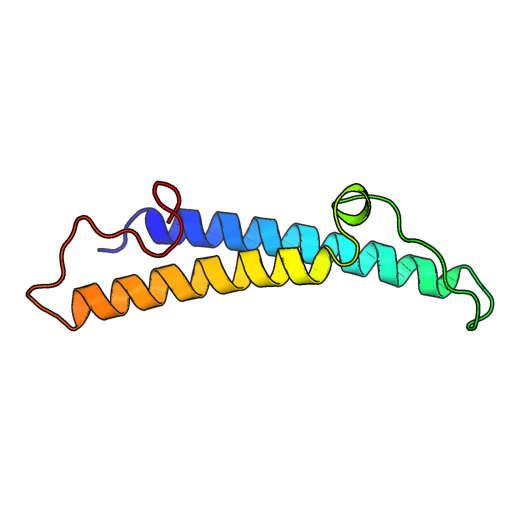1.94 85 ARG A N 1
ATOM 715 C CA . ARG A 1 85 ? -16.715 -0.110 12.128 1.00 91.94 85 ARG A CA 1
ATOM 716 C C . ARG A 1 85 ? -15.385 -0.775 11.771 1.00 91.94 85 ARG A C 1
ATOM 718 O O . ARG A 1 85 ? -14.618 -1.183 12.640 1.00 91.94 85 ARG A O 1
ATOM 725 N N . PHE A 1 86 ? -15.104 -0.832 10.477 1.00 91.06 86 PHE A N 1
ATOM 726 C CA . PHE A 1 86 ? -13.803 -1.220 9.933 1.00 91.06 86 PHE A CA 1
ATOM 727 C C . PHE A 1 86 ? -12.889 0.008 9.829 1.00 91.06 86 PHE A C 1
ATOM 729 O O . PHE A 1 86 ? -13.377 1.143 9.864 1.00 91.06 86 PHE A O 1
ATOM 736 N N . ALA A 1 87 ? -11.576 -0.199 9.740 1.00 90.94 87 ALA A N 1
ATOM 737 C CA . ALA A 1 87 ? -10.621 0.900 9.641 1.00 90.94 87 ALA A CA 1
ATOM 738 C C . ALA A 1 87 ? -10.655 1.543 8.252 1.00 90.94 87 ALA A C 1
ATOM 740 O O . ALA A 1 87 ? -10.701 2.768 8.148 1.00 90.94 87 ALA A O 1
ATOM 741 N N . ILE A 1 88 ? -10.665 0.721 7.195 1.00 91.50 88 ILE A N 1
ATOM 742 C CA . ILE A 1 88 ? -10.851 1.215 5.826 1.00 91.50 88 ILE A CA 1
ATOM 743 C C . ILE A 1 88 ? -11.438 0.177 4.869 1.00 91.50 88 ILE A C 1
ATOM 745 O O . ILE A 1 88 ? -12.493 0.423 4.294 1.00 91.50 88 ILE A O 1
ATOM 749 N N . ILE A 1 89 ? -10.787 -0.979 4.707 1.00 88.38 89 ILE A N 1
ATOM 750 C CA . ILE A 1 89 ? -11.244 -2.051 3.816 1.00 88.38 89 ILE A CA 1
ATOM 751 C C . ILE A 1 89 ? -12.019 -3.056 4.670 1.00 88.38 89 ILE A C 1
ATOM 753 O O . ILE A 1 89 ? -11.407 -3.713 5.521 1.00 88.38 89 ILE A O 1
ATOM 757 N N . PRO A 1 90 ? -13.340 -3.205 4.460 1.00 87.94 90 PRO A N 1
ATOM 758 C CA . PRO A 1 90 ? -14.144 -4.148 5.221 1.00 87.94 90 PRO A CA 1
ATOM 759 C C . PRO A 1 90 ? -13.545 -5.553 5.183 1.00 87.94 90 PRO A C 1
ATOM 761 O O . PRO A 1 90 ? -13.083 -6.008 4.139 1.00 87.94 90 PRO A O 1
ATOM 764 N N . PHE A 1 91 ? -13.563 -6.235 6.329 1.00 83.56 91 PHE A N 1
ATOM 765 C CA . PHE A 1 91 ? -13.052 -7.603 6.513 1.00 83.56 91 PHE A CA 1
ATOM 766 C C . PHE A 1 91 ? -11.532 -7.793 6.349 1.00 83.56 91 PHE A C 1
ATOM 768 O O . PHE A 1 91 ? -11.045 -8.883 6.643 1.00 83.56 91 PHE A O 1
ATOM 775 N N . LEU A 1 92 ? -10.782 -6.754 5.961 1.00 81.38 92 LEU A N 1
ATOM 776 C CA . LEU A 1 92 ? -9.317 -6.775 5.892 1.00 81.38 92 LEU A CA 1
ATOM 777 C C . LEU A 1 92 ? -8.666 -5.906 6.983 1.00 81.38 92 LEU A C 1
ATOM 779 O O . LEU A 1 92 ? -7.751 -6.380 7.651 1.00 81.38 92 LEU A O 1
ATOM 783 N N . LEU A 1 93 ? -9.132 -4.662 7.189 1.00 80.56 93 LEU A N 1
ATOM 784 C CA . LEU A 1 93 ? -8.565 -3.688 8.147 1.00 80.56 93 LEU A CA 1
ATOM 785 C C . LEU A 1 93 ? -9.635 -3.047 9.044 1.00 80.56 93 LEU A C 1
ATOM 787 O O . LEU A 1 93 ? -10.636 -2.525 8.506 1.00 80.56 93 LEU A O 1
#

Nearest PDB structures (foldseek):
  4j7t-assembly1_A  TM=5.205E-01  e=1.387E+00  Homo sapiens
  4nta-assembly1_A  TM=5.308E-01  e=3.791E+00  Mus musculus

Secondary structure (DSSP, 8-state):
---THHHHHHHHHHHHHHHHHHHHHHHHHHTTSS-TT------SGGGGT-S-HHHHHHHHHHHHHHHHHHHHHHHHH-TT--TT--SSSTTT-

Organism: Phaseolus angularis (NCBI:txid3914)

Foldseek 3Di:
DPDPLVVLLVVQLVVLVVLLVVQVVQVVVVCVPDDNPDDDQGDDDCSVPDVCSNVVSVCRNVLSVVLVVVVVCQVVVDVPPDPPDDSPDPPRD

InterPro domains:
  IPR001104 3-oxo-5-alpha-steroid 4-dehydrogenase, C-terminal [PF02544] (4-67)
  IPR039698 Polyprenal reductase [PTHR14624] (2-60)